Protein AF-A0A364JVI6-F1 (afdb_monomer_lite)

Sequence (103 aa):
MSDVDMAASLLDDVIGARGVREPVKSMLERAYALLSRRNSAWTRRRVRAVFNKEASRIEHREIEDMRAILDARKKHAAYREETARLAQVAVIRAQERVGNVAP

Foldseek 3Di:
DDPLVVLLVLLDVLLPDDDPPDDPLVSLVSSQVQLCVVPVVRDSVNSVCSNVSVDPDDDPVSVVSSVVSNVVVVVVVVVVVVVVVVVVVVVVVVVVVVVVPDD

Secondary structure (DSSP, 8-state):
--HHHHHHHHHHHHH-SPPTT--HHHHHHHHHHHHHHH-TT--HHHHHHHHTT--S---HHHHHHHHHHHHHHHHHHHHHHHHH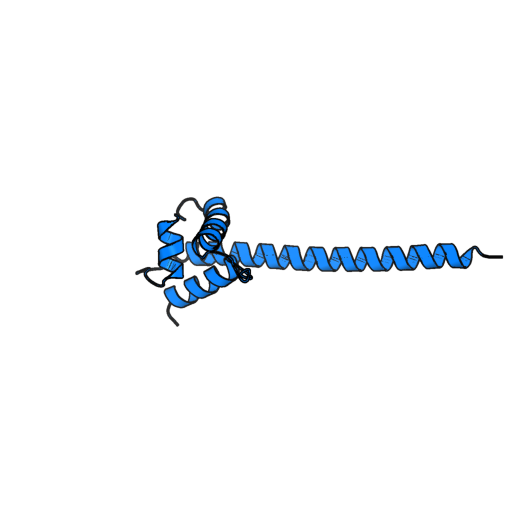HHHHHHHHHHHHHHHTT--

Structure (mmCIF, N/CA/C/O backbone):
data_AF-A0A364JVI6-F1
#
_entry.id   AF-A0A364JVI6-F1
#
loop_
_atom_site.group_PDB
_atom_site.id
_atom_site.type_symbol
_atom_site.label_atom_id
_atom_site.label_alt_id
_atom_site.label_comp_id
_atom_site.label_asym_id
_atom_site.label_entity_id
_atom_site.label_seq_id
_atom_site.pdbx_PDB_ins_code
_atom_site.Cartn_x
_atom_site.Cartn_y
_atom_site.Cartn_z
_atom_site.occupancy
_atom_site.B_iso_or_equiv
_atom_site.auth_seq_id
_atom_site.auth_comp_id
_atom_site.auth_asym_id
_atom_site.auth_atom_id
_atom_site.pdbx_PDB_model_num
ATOM 1 N N . MET A 1 1 ? 8.301 -1.223 18.254 1.00 62.53 1 MET A N 1
ATOM 2 C CA . MET A 1 1 ? 7.510 -0.867 17.058 1.00 62.53 1 MET A CA 1
ATOM 3 C C . MET A 1 1 ? 6.191 -1.604 17.179 1.00 62.53 1 MET A C 1
ATOM 5 O O . MET A 1 1 ? 6.237 -2.816 17.340 1.00 62.53 1 MET A O 1
ATOM 9 N N . SER A 1 2 ? 5.062 -0.897 17.249 1.00 88.75 2 SER A N 1
ATOM 10 C CA . SER A 1 2 ? 3.750 -1.548 17.353 1.00 88.75 2 SER A CA 1
ATOM 11 C C . SER A 1 2 ? 3.269 -2.014 15.974 1.00 88.75 2 SER A C 1
ATOM 13 O O . SER A 1 2 ? 3.668 -1.439 14.958 1.00 88.75 2 SER A O 1
ATOM 15 N N . ASP A 1 3 ? 2.3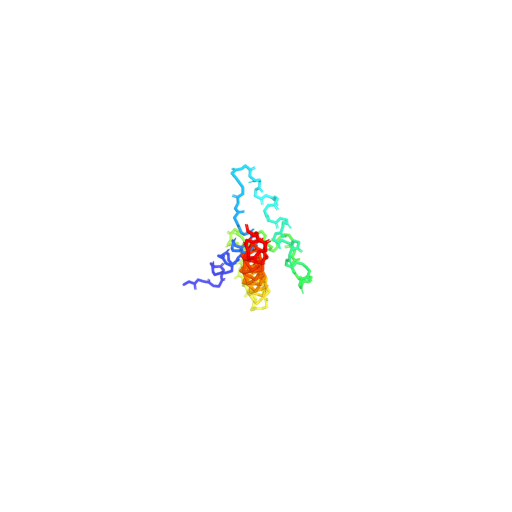85 -3.015 15.922 1.00 91.69 3 ASP A N 1
ATOM 16 C CA . ASP A 1 3 ? 1.758 -3.443 14.660 1.00 91.69 3 ASP A CA 1
ATOM 17 C C . ASP A 1 3 ? 1.009 -2.292 13.975 1.00 91.69 3 ASP A C 1
ATOM 19 O O . ASP A 1 3 ? 0.955 -2.223 12.750 1.00 91.69 3 ASP A O 1
ATOM 23 N N . VAL A 1 4 ? 0.479 -1.353 14.764 1.00 93.81 4 VAL A N 1
ATOM 24 C CA . VAL A 1 4 ? -0.194 -0.143 14.278 1.00 93.81 4 VAL A CA 1
ATOM 25 C C . VAL A 1 4 ? 0.790 0.783 13.566 1.00 93.81 4 VAL A C 1
ATOM 27 O O . VAL A 1 4 ? 0.492 1.249 12.470 1.00 93.81 4 VAL A O 1
ATOM 30 N N . ASP A 1 5 ? 1.971 1.019 14.144 1.00 94.12 5 ASP A N 1
ATOM 31 C CA . ASP A 1 5 ? 3.004 1.845 13.508 1.00 94.12 5 ASP A CA 1
ATOM 32 C C . ASP A 1 5 ? 3.484 1.228 12.197 1.00 94.12 5 ASP A C 1
ATOM 34 O O . ASP A 1 5 ? 3.590 1.921 11.189 1.00 94.12 5 ASP A O 1
ATOM 38 N N . MET A 1 6 ? 3.727 -0.084 12.199 1.00 95.00 6 MET A N 1
ATOM 39 C CA . MET A 1 6 ? 4.133 -0.820 11.005 1.00 95.00 6 MET A CA 1
ATOM 40 C C . MET A 1 6 ? 3.056 -0.764 9.916 1.00 95.00 6 MET A C 1
ATOM 42 O O . MET A 1 6 ? 3.371 -0.513 8.755 1.00 95.00 6 MET A O 1
ATOM 46 N N . ALA A 1 7 ? 1.788 -0.969 10.275 1.00 95.69 7 ALA A N 1
ATOM 47 C CA . ALA A 1 7 ? 0.679 -0.890 9.333 1.00 95.69 7 ALA A CA 1
ATOM 48 C C . ALA A 1 7 ? 0.499 0.525 8.769 1.00 95.69 7 ALA A C 1
ATOM 50 O O . ALA A 1 7 ? 0.228 0.669 7.581 1.00 95.69 7 ALA A O 1
ATOM 51 N N . ALA A 1 8 ? 0.686 1.565 9.585 1.00 95.75 8 ALA A N 1
ATOM 52 C CA . ALA A 1 8 ? 0.655 2.947 9.117 1.00 95.75 8 ALA A CA 1
ATOM 53 C C . ALA A 1 8 ? 1.786 3.223 8.112 1.00 95.75 8 ALA A C 1
ATOM 55 O O . ALA A 1 8 ? 1.522 3.760 7.040 1.00 95.75 8 ALA A O 1
ATOM 56 N N . SER A 1 9 ? 3.013 2.774 8.398 1.00 95.44 9 SER A N 1
ATOM 57 C CA . SER A 1 9 ? 4.139 2.905 7.463 1.00 95.44 9 SER A CA 1
ATOM 58 C C . SER A 1 9 ? 3.915 2.139 6.155 1.00 95.44 9 SER A C 1
ATOM 60 O O . SER A 1 9 ? 4.139 2.682 5.078 1.00 95.44 9 SER A O 1
ATOM 62 N N . LEU A 1 10 ? 3.404 0.906 6.219 1.00 96.25 10 LEU A N 1
ATOM 63 C CA . LEU A 1 10 ? 3.041 0.147 5.017 1.00 96.25 10 LEU A CA 1
ATOM 64 C C . LEU A 1 10 ? 1.928 0.837 4.223 1.00 96.25 10 LEU A C 1
ATOM 66 O O . LEU A 1 10 ? 1.935 0.812 2.992 1.00 96.25 10 LEU A O 1
ATOM 70 N N . LEU A 1 11 ? 0.965 1.455 4.909 1.00 95.81 11 LEU A N 1
ATOM 71 C CA . LEU A 1 11 ? -0.110 2.189 4.261 1.00 95.81 11 LEU A CA 1
ATOM 72 C C . LEU A 1 11 ? 0.413 3.440 3.547 1.00 95.81 11 LEU A C 1
ATOM 74 O O . LEU A 1 11 ? -0.045 3.716 2.439 1.00 95.81 11 LEU A O 1
ATOM 78 N N . ASP A 1 12 ? 1.386 4.149 4.122 1.00 94.62 12 ASP A N 1
ATOM 79 C CA . ASP A 1 12 ? 2.076 5.264 3.460 1.00 94.62 12 ASP A CA 1
ATOM 80 C C . ASP A 1 12 ? 2.799 4.802 2.184 1.00 94.62 12 ASP A C 1
ATOM 82 O O . ASP A 1 12 ? 2.684 5.441 1.134 1.00 94.62 12 ASP A O 1
ATOM 86 N N . ASP A 1 13 ? 3.442 3.634 2.208 1.00 94.62 13 ASP A N 1
ATOM 87 C CA . ASP A 1 13 ? 4.047 3.048 1.005 1.00 94.62 13 ASP A CA 1
ATOM 88 C C . ASP A 1 13 ? 2.982 2.655 -0.041 1.00 94.62 13 ASP A C 1
ATOM 90 O O . ASP A 1 13 ? 3.162 2.833 -1.255 1.00 94.62 13 ASP A O 1
ATOM 94 N N . VAL A 1 14 ? 1.834 2.126 0.405 1.00 94.19 14 VAL A N 1
ATOM 95 C CA . VAL A 1 14 ? 0.693 1.793 -0.468 1.00 94.19 14 VAL A CA 1
ATOM 96 C C . VAL A 1 14 ? 0.102 3.059 -1.083 1.00 94.19 14 VAL A C 1
ATOM 98 O O . VAL A 1 14 ? -0.258 3.069 -2.264 1.00 94.19 14 VAL A O 1
ATOM 101 N N . ILE A 1 15 ? 0.044 4.149 -0.331 1.00 92.88 15 ILE A N 1
ATOM 102 C CA . ILE A 1 15 ? -0.334 5.471 -0.821 1.00 92.88 15 ILE A CA 1
ATOM 103 C C . ILE A 1 15 ? 0.663 5.957 -1.887 1.00 92.88 15 ILE A C 1
ATOM 105 O O . ILE A 1 15 ? 0.237 6.420 -2.951 1.00 92.88 15 ILE A O 1
ATOM 109 N N . GLY A 1 16 ? 1.961 5.775 -1.638 1.00 88.50 16 GLY A N 1
ATOM 110 C CA . GLY A 1 16 ? 3.052 6.181 -2.519 1.00 88.50 16 GLY A CA 1
ATOM 111 C C . GLY A 1 16 ? 3.344 7.685 -2.477 1.00 88.50 16 GLY A C 1
ATOM 112 O O . GLY A 1 16 ? 2.927 8.405 -1.572 1.00 88.50 16 GLY A O 1
ATOM 113 N N . ALA A 1 17 ? 4.080 8.179 -3.476 1.00 83.75 17 ALA A N 1
ATOM 114 C CA . ALA A 1 17 ? 4.468 9.587 -3.543 1.00 83.75 17 ALA A CA 1
ATOM 115 C C . ALA A 1 17 ? 3.243 10.522 -3.574 1.00 83.75 17 ALA A C 1
ATOM 117 O O . ALA A 1 17 ? 2.357 10.388 -4.421 1.00 83.75 17 ALA A O 1
ATOM 118 N N . ARG A 1 18 ? 3.221 11.499 -2.662 1.00 81.00 18 ARG A N 1
ATOM 119 C CA . ARG A 1 18 ? 2.171 12.519 -2.572 1.00 81.00 18 ARG A CA 1
ATOM 120 C C . ARG A 1 18 ? 2.478 13.692 -3.504 1.00 81.00 18 ARG A C 1
ATOM 122 O O . ARG A 1 18 ? 3.585 14.225 -3.496 1.00 81.00 18 ARG A O 1
ATOM 129 N N . GLY A 1 19 ? 1.481 14.147 -4.262 1.00 78.94 19 GLY A N 1
ATOM 130 C CA . GLY A 1 19 ? 1.588 15.403 -5.010 1.00 78.94 19 GLY A CA 1
ATOM 131 C C . GLY A 1 19 ? 1.583 16.626 -4.081 1.00 78.94 19 GLY A C 1
ATOM 132 O O . GLY A 1 19 ? 0.856 16.644 -3.091 1.00 78.94 19 GLY A O 1
ATOM 133 N N . VAL A 1 20 ? 2.330 17.684 -4.425 1.00 76.06 20 VAL A N 1
ATOM 134 C CA . VAL A 1 20 ? 2.519 18.903 -3.594 1.00 76.06 20 VAL A CA 1
ATOM 135 C C . VAL A 1 20 ? 1.203 19.517 -3.092 1.00 76.06 20 VAL A C 1
ATOM 137 O O . VAL A 1 20 ? 1.141 20.040 -1.984 1.00 76.06 20 VAL A O 1
ATOM 140 N N . ARG A 1 21 ? 0.130 19.441 -3.887 1.00 84.94 21 ARG A N 1
ATOM 141 C CA . ARG A 1 21 ? -1.196 19.992 -3.549 1.00 84.94 21 ARG A CA 1
ATOM 142 C C . ARG A 1 21 ? -2.266 18.928 -3.342 1.00 84.94 21 ARG A C 1
ATOM 144 O O . ARG A 1 21 ? -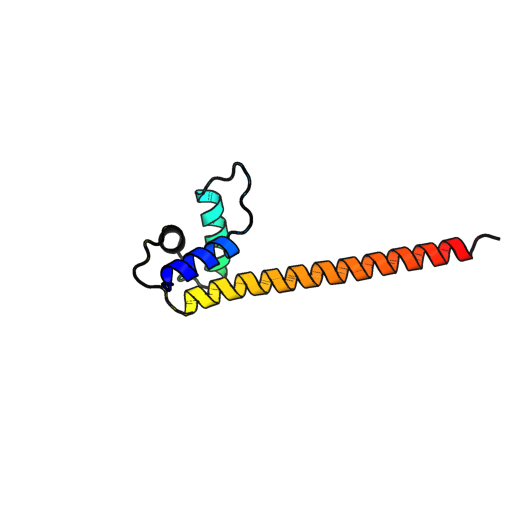3.454 19.235 -3.371 1.00 84.94 21 ARG A O 1
ATOM 151 N N . GLU A 1 22 ? -1.872 17.672 -3.172 1.00 86.00 22 GLU A N 1
ATOM 152 C CA . GLU A 1 22 ? -2.852 16.607 -3.068 1.00 86.00 22 GLU A CA 1
ATOM 153 C C . GLU A 1 22 ? -3.581 16.632 -1.708 1.00 86.00 22 GLU A C 1
ATOM 155 O O . GLU A 1 22 ? -2.922 16.573 -0.658 1.00 86.00 22 GLU A O 1
ATOM 160 N N . PRO A 1 23 ? -4.931 16.647 -1.695 1.00 91.75 23 PRO A N 1
ATOM 161 C CA . PRO A 1 23 ? -5.711 16.497 -0.473 1.00 91.75 23 PRO A CA 1
ATOM 162 C C . PRO A 1 23 ? -5.559 15.099 0.143 1.00 91.75 23 PRO A C 1
ATOM 164 O O . PRO A 1 23 ? -5.669 14.090 -0.552 1.00 91.75 23 PRO A O 1
ATOM 167 N N . VAL A 1 24 ? -5.446 15.027 1.475 1.00 90.69 24 VAL A N 1
ATOM 168 C CA . VAL A 1 24 ? -5.365 13.757 2.234 1.00 90.69 24 VAL A CA 1
ATOM 169 C C . VAL A 1 24 ? -6.530 12.817 1.902 1.00 90.69 24 VAL A C 1
ATOM 171 O O . VAL A 1 24 ? -6.347 11.612 1.783 1.00 90.69 24 VAL A O 1
ATOM 174 N N . LYS A 1 25 ? -7.734 13.353 1.675 1.00 92.38 25 LYS A N 1
ATOM 175 C CA . LYS A 1 25 ? -8.895 12.541 1.285 1.00 92.38 25 LYS A CA 1
ATOM 176 C C . LYS A 1 25 ? -8.671 11.778 -0.028 1.00 92.38 25 LYS A C 1
ATOM 178 O O . LYS A 1 25 ? -8.973 10.594 -0.082 1.00 92.38 25 LYS A O 1
ATOM 183 N N . SER A 1 26 ? -8.133 12.430 -1.061 1.00 92.81 26 SER A N 1
ATOM 184 C CA . SER A 1 26 ? -7.834 11.793 -2.359 1.00 92.81 26 SER A CA 1
ATOM 185 C C . SER A 1 26 ? -6.851 10.635 -2.183 1.00 92.81 26 SER A C 1
ATOM 187 O O . SER A 1 26 ? -7.074 9.523 -2.659 1.00 92.81 26 SER A O 1
ATOM 189 N N . MET A 1 27 ? -5.805 10.895 -1.406 1.00 93.44 27 MET A N 1
ATOM 190 C CA . MET A 1 27 ? -4.760 9.942 -1.066 1.00 93.44 27 MET A CA 1
ATOM 191 C C . MET A 1 27 ? -5.322 8.682 -0.382 1.00 93.44 27 MET A C 1
ATOM 193 O O . MET A 1 27 ? -5.042 7.561 -0.811 1.00 93.44 27 MET A O 1
ATOM 197 N N . LEU A 1 28 ? -6.183 8.861 0.626 1.00 95.06 28 LEU A N 1
ATOM 198 C CA . LEU A 1 28 ? -6.837 7.761 1.340 1.00 95.06 28 LEU A CA 1
ATOM 199 C C . LEU A 1 28 ? -7.850 7.003 0.469 1.00 95.06 28 LEU A C 1
ATOM 201 O O . LEU A 1 28 ? -7.941 5.781 0.574 1.00 95.06 28 LEU A O 1
ATOM 205 N N . GLU A 1 29 ? -8.586 7.688 -0.413 1.00 95.62 29 GLU A N 1
ATOM 206 C CA . GLU A 1 29 ? -9.508 7.025 -1.349 1.00 95.62 29 GLU A CA 1
ATOM 207 C C . GLU A 1 29 ? -8.761 6.132 -2.345 1.00 95.62 29 GLU A C 1
ATOM 209 O O . GLU A 1 29 ? -9.231 5.035 -2.647 1.00 95.62 29 GLU A O 1
ATOM 214 N N . ARG A 1 30 ? -7.571 6.534 -2.814 1.00 93.56 30 ARG A N 1
ATOM 215 C CA . ARG A 1 30 ? -6.737 5.660 -3.655 1.00 93.56 30 ARG A CA 1
ATOM 216 C C . ARG A 1 30 ? -6.275 4.416 -2.910 1.00 93.56 30 ARG A C 1
ATOM 218 O O . ARG A 1 30 ? -6.376 3.317 -3.452 1.00 93.56 30 ARG A O 1
ATOM 225 N N . ALA A 1 31 ? -5.780 4.579 -1.684 1.00 95.00 31 ALA A N 1
ATOM 226 C CA . ALA A 1 31 ? -5.359 3.447 -0.863 1.00 95.00 31 ALA A CA 1
ATOM 227 C C . ALA A 1 31 ? -6.528 2.480 -0.625 1.00 95.00 31 ALA A C 1
ATOM 229 O O . ALA A 1 31 ? -6.399 1.277 -0.849 1.00 95.00 31 ALA A O 1
ATOM 230 N N . TYR A 1 32 ? -7.703 3.017 -0.284 1.00 97.19 32 TYR A N 1
ATOM 231 C CA . TYR A 1 32 ? -8.937 2.246 -0.160 1.00 97.19 32 TYR A CA 1
ATOM 232 C C . TYR A 1 32 ? -9.302 1.511 -1.456 1.00 97.19 32 TYR A C 1
ATOM 234 O O . TYR A 1 32 ? -9.598 0.318 -1.412 1.00 97.19 32 TYR A O 1
ATOM 242 N N . ALA A 1 33 ? -9.253 2.172 -2.614 1.00 96.00 33 ALA A N 1
ATOM 243 C CA . ALA A 1 33 ? -9.578 1.550 -3.896 1.00 96.00 33 ALA A CA 1
ATOM 244 C C . ALA A 1 33 ? -8.649 0.372 -4.241 1.00 96.00 33 ALA A C 1
ATOM 246 O O . ALA A 1 33 ? -9.084 -0.588 -4.874 1.00 96.00 33 ALA A O 1
ATOM 247 N N . LEU A 1 34 ? -7.381 0.419 -3.822 1.00 95.44 34 LEU A N 1
ATOM 248 C CA . LEU A 1 34 ? -6.435 -0.684 -4.011 1.00 95.44 34 LEU A CA 1
ATOM 249 C C . LEU A 1 34 ? -6.698 -1.835 -3.036 1.00 95.44 34 LEU A C 1
ATOM 251 O O . LEU A 1 34 ? -6.753 -2.992 -3.450 1.00 95.44 34 LEU A O 1
ATOM 255 N N . LEU A 1 35 ? -6.883 -1.517 -1.756 1.00 96.38 35 LEU A N 1
ATOM 256 C CA . LEU A 1 35 ? -7.059 -2.508 -0.694 1.00 96.38 35 LEU A CA 1
ATOM 257 C C . LEU A 1 35 ? -8.412 -3.229 -0.784 1.00 96.38 35 LEU A C 1
ATOM 259 O O . LEU A 1 35 ? -8.471 -4.450 -0.671 1.00 96.38 35 LEU A O 1
ATOM 263 N N . SER A 1 36 ? -9.491 -2.501 -1.082 1.00 96.38 36 SER A N 1
ATOM 264 C CA . SER A 1 36 ? -10.843 -3.067 -1.223 1.00 96.38 36 SER A CA 1
ATOM 265 C C . SER A 1 36 ? -10.972 -4.074 -2.367 1.00 96.38 36 SER A C 1
ATOM 267 O O . SER A 1 36 ? -11.772 -5.001 -2.274 1.00 96.38 36 SER A O 1
ATOM 269 N N . ARG A 1 37 ? -10.158 -3.941 -3.424 1.00 94.62 37 ARG A N 1
ATOM 270 C CA . ARG A 1 37 ? -10.085 -4.927 -4.516 1.00 94.62 37 ARG A CA 1
ATOM 271 C C . ARG A 1 37 ? -9.459 -6.247 -4.080 1.00 94.62 37 ARG A C 1
ATOM 273 O O . ARG A 1 37 ? -9.721 -7.264 -4.709 1.00 94.62 37 ARG A O 1
ATOM 280 N N . ARG A 1 38 ? -8.611 -6.229 -3.048 1.00 93.19 38 ARG A N 1
ATOM 281 C CA . ARG A 1 38 ? -8.019 -7.447 -2.485 1.00 93.19 38 ARG A CA 1
ATOM 282 C C . ARG A 1 38 ? -8.940 -8.092 -1.466 1.00 93.19 38 ARG A C 1
ATOM 284 O O . ARG A 1 38 ? -9.093 -9.308 -1.466 1.00 93.19 38 ARG A O 1
ATOM 291 N N . ASN A 1 39 ? -9.538 -7.276 -0.606 1.00 93.31 39 ASN A N 1
ATOM 292 C CA . ASN A 1 39 ? -10.318 -7.756 0.517 1.00 93.31 39 ASN A CA 1
ATOM 293 C C . ASN A 1 39 ? -11.401 -6.735 0.889 1.00 93.31 39 ASN A C 1
ATOM 295 O O . ASN A 1 39 ? -11.111 -5.586 1.227 1.00 93.31 39 ASN A O 1
ATOM 299 N N . SER A 1 40 ? -12.662 -7.171 0.870 1.00 92.88 40 SER A N 1
ATOM 300 C CA . SER A 1 40 ? -13.832 -6.335 1.163 1.00 92.88 40 SER A CA 1
ATOM 301 C C . SER A 1 40 ? -13.929 -5.886 2.627 1.00 92.88 40 SER A C 1
ATOM 303 O O . SER A 1 40 ? -14.731 -5.005 2.934 1.00 92.88 40 SER A O 1
ATOM 305 N N . ALA A 1 41 ? -13.121 -6.451 3.534 1.00 93.44 41 ALA A N 1
ATOM 306 C CA . ALA A 1 41 ? -13.016 -5.995 4.922 1.00 93.44 41 ALA A CA 1
ATOM 307 C C . ALA A 1 41 ? -12.398 -4.589 5.033 1.00 93.44 41 ALA A C 1
ATOM 309 O O . ALA A 1 41 ? -12.640 -3.871 6.009 1.00 93.44 41 ALA A O 1
ATOM 310 N N . TRP A 1 42 ? -11.631 -4.164 4.024 1.00 96.81 42 TRP A N 1
ATOM 311 C CA . TRP A 1 42 ? -11.135 -2.799 3.952 1.00 96.81 42 TRP A CA 1
ATOM 312 C C . TRP A 1 42 ? -12.283 -1.832 3.710 1.00 96.81 42 TRP A C 1
ATOM 314 O O . TRP A 1 42 ? -12.921 -1.836 2.662 1.00 96.81 42 TRP A O 1
ATOM 324 N N . THR A 1 43 ? -12.509 -0.944 4.674 1.00 96.88 43 THR A N 1
ATOM 325 C CA . THR A 1 43 ? -13.446 0.176 4.552 1.00 96.88 43 THR A CA 1
ATOM 326 C C . THR A 1 43 ? -12.691 1.499 4.600 1.00 96.88 43 THR A C 1
ATOM 328 O O . THR A 1 43 ? -11.595 1.580 5.155 1.00 96.88 43 THR A O 1
ATOM 331 N N . ARG A 1 44 ? -13.300 2.578 4.094 1.00 97.00 44 ARG A N 1
ATOM 332 C CA . ARG A 1 44 ? -12.737 3.939 4.201 1.00 97.00 44 ARG A CA 1
ATOM 333 C C . ARG A 1 44 ? -12.387 4.314 5.639 1.00 97.00 44 ARG A C 1
ATOM 335 O O . ARG A 1 44 ? -11.321 4.865 5.902 1.00 97.00 44 ARG A O 1
ATOM 342 N N . ARG A 1 45 ? -13.279 3.978 6.579 1.00 96.94 45 ARG A N 1
ATOM 343 C CA . ARG A 1 45 ? -13.065 4.207 8.013 1.00 96.94 45 ARG A CA 1
ATOM 344 C C . ARG A 1 45 ? -11.846 3.439 8.510 1.00 96.94 45 ARG A C 1
ATOM 346 O O . ARG A 1 45 ? -11.050 4.008 9.246 1.00 96.94 45 ARG A O 1
ATOM 353 N N . ARG A 1 46 ? -11.689 2.178 8.096 1.00 96.88 46 ARG A N 1
ATOM 354 C CA . ARG A 1 46 ? -10.556 1.346 8.505 1.00 96.88 46 ARG A CA 1
ATOM 355 C C . ARG A 1 46 ? -9.230 1.890 7.983 1.00 96.88 46 ARG A C 1
ATOM 357 O O . ARG A 1 46 ? -8.312 2.058 8.773 1.00 96.88 46 ARG A O 1
ATOM 364 N N . VAL A 1 47 ? -9.166 2.248 6.700 1.00 97.00 47 VAL A N 1
ATOM 365 C CA . VAL A 1 47 ? -7.977 2.869 6.089 1.00 97.00 47 VAL A CA 1
ATOM 366 C C . VAL A 1 47 ? -7.582 4.143 6.837 1.00 97.00 47 VAL A C 1
ATOM 368 O O . VAL A 1 47 ? -6.425 4.304 7.210 1.00 97.00 47 VAL A O 1
ATOM 371 N N . ARG A 1 48 ? -8.548 5.020 7.137 1.00 97.25 48 ARG A N 1
ATOM 372 C CA . ARG A 1 48 ? -8.292 6.241 7.914 1.00 97.25 48 ARG A CA 1
ATOM 373 C C . ARG A 1 48 ? -7.816 5.946 9.341 1.00 97.25 48 ARG A C 1
ATOM 375 O O . ARG A 1 48 ? -6.900 6.611 9.807 1.00 97.25 48 ARG A O 1
ATOM 382 N N . ALA A 1 49 ? -8.414 4.966 10.019 1.00 97.06 49 ALA A N 1
ATOM 383 C CA . ALA A 1 49 ? -8.015 4.589 11.374 1.00 97.06 49 ALA A CA 1
ATOM 384 C C . ALA A 1 49 ? -6.577 4.052 11.422 1.00 97.06 49 ALA A C 1
ATOM 386 O O . ALA A 1 49 ? -5.836 4.381 12.340 1.00 97.06 49 ALA A O 1
ATOM 387 N N . VAL A 1 50 ? -6.166 3.265 10.423 1.00 96.44 50 VAL A N 1
ATOM 388 C CA . VAL A 1 50 ? -4.777 2.796 10.303 1.00 96.44 50 VAL A CA 1
ATOM 389 C C . VAL A 1 50 ? -3.834 3.968 10.020 1.00 96.44 50 VAL A C 1
A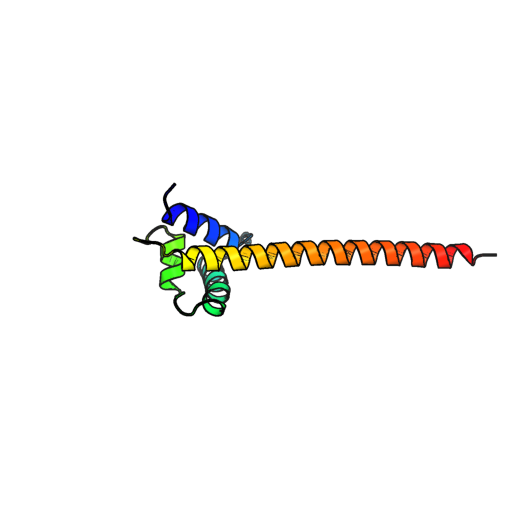TOM 391 O O . VAL A 1 50 ? -2.838 4.117 10.718 1.00 96.44 50 VAL A O 1
ATOM 394 N N . PHE A 1 51 ? -4.181 4.839 9.068 1.00 95.62 51 PHE A N 1
ATOM 395 C CA . PHE A 1 51 ? -3.378 6.016 8.715 1.00 95.62 51 PHE A CA 1
ATOM 396 C C . PHE A 1 51 ? -3.140 6.954 9.908 1.00 95.62 51 PHE A C 1
ATOM 398 O O . PHE A 1 51 ? -2.013 7.360 10.173 1.00 95.62 51 PHE A O 1
ATOM 405 N N . ASN A 1 52 ? -4.190 7.253 10.675 1.00 95.81 52 ASN A N 1
ATOM 406 C CA . ASN A 1 52 ? -4.099 8.104 11.862 1.00 95.81 52 ASN A CA 1
ATOM 407 C C . ASN A 1 52 ? -3.515 7.390 13.093 1.00 95.81 52 ASN A C 1
ATOM 409 O O . ASN A 1 52 ? -3.416 8.007 14.151 1.00 95.81 52 ASN A O 1
ATOM 413 N N . LYS A 1 53 ? -3.168 6.099 12.990 1.00 95.62 53 LYS A N 1
ATOM 414 C CA . LYS A 1 53 ? -2.744 5.256 14.122 1.00 95.62 53 LYS A CA 1
ATOM 415 C C . LYS A 1 53 ? -3.790 5.149 15.244 1.00 95.62 53 LYS A C 1
ATOM 417 O O . LYS A 1 53 ? -3.461 4.921 16.402 1.00 95.62 53 LYS A O 1
ATOM 422 N N . GLU A 1 54 ? -5.065 5.277 14.893 1.00 95.31 54 GLU A N 1
ATOM 423 C CA . GLU A 1 54 ? -6.220 5.166 15.798 1.00 95.31 54 GLU A CA 1
ATOM 424 C C . GLU A 1 54 ? -6.753 3.722 15.898 1.00 95.31 54 GLU A C 1
ATOM 426 O O . GLU A 1 54 ? -7.711 3.441 16.619 1.00 95.31 54 GLU A O 1
ATOM 431 N N . ALA A 1 55 ? -6.177 2.783 15.143 1.00 92.62 55 ALA A N 1
ATOM 432 C CA . ALA A 1 55 ? -6.570 1.381 15.188 1.00 92.62 55 ALA A CA 1
ATOM 433 C C . ALA A 1 55 ? -6.122 0.721 16.505 1.00 92.62 55 ALA A C 1
ATOM 435 O O . ALA A 1 55 ? -4.942 0.716 16.833 1.00 92.62 55 ALA A O 1
ATOM 436 N N . SER A 1 56 ? -7.054 0.092 17.226 1.00 90.62 56 SER A N 1
ATOM 437 C CA . SER A 1 56 ? -6.752 -0.637 18.470 1.00 90.62 56 SER A CA 1
ATOM 438 C C . SER A 1 56 ? -6.009 -1.957 18.245 1.00 90.62 56 SER A C 1
ATOM 440 O O . SER A 1 56 ? -5.235 -2.395 19.089 1.00 90.62 56 SER A O 1
ATOM 442 N N . ARG A 1 57 ? -6.255 -2.608 17.106 1.00 93.75 57 ARG A N 1
ATOM 443 C CA . ARG A 1 57 ? -5.611 -3.852 16.678 1.00 93.75 57 ARG A CA 1
ATOM 444 C C . ARG A 1 57 ? -5.477 -3.847 15.167 1.00 93.75 57 ARG A C 1
ATOM 446 O O . ARG A 1 57 ? -6.384 -3.358 14.490 1.00 93.75 57 ARG A O 1
ATOM 453 N N . ILE A 1 58 ? -4.398 -4.437 14.664 1.00 95.56 58 ILE A N 1
ATOM 454 C CA . ILE A 1 58 ? -4.201 -4.775 13.254 1.00 95.56 58 ILE A CA 1
ATOM 455 C C . ILE A 1 58 ? -4.250 -6.295 13.117 1.00 95.56 58 ILE A C 1
ATOM 457 O O . ILE A 1 58 ? -3.678 -7.024 13.927 1.00 95.56 58 ILE A O 1
ATOM 461 N N . GLU A 1 59 ? -4.973 -6.788 12.123 1.00 94.25 59 GLU A N 1
ATOM 462 C CA . GLU A 1 59 ? -5.003 -8.207 11.803 1.00 94.25 59 GLU A CA 1
ATOM 463 C C . GLU A 1 59 ? -3.892 -8.560 10.814 1.00 94.25 59 GLU A C 1
ATOM 465 O O . GLU A 1 59 ? -3.566 -7.789 9.915 1.00 94.25 59 GLU A O 1
ATOM 470 N N . HIS A 1 60 ? -3.340 -9.769 10.924 1.00 93.88 60 HIS A N 1
ATOM 471 C CA . HIS A 1 60 ? -2.249 -10.210 10.052 1.00 93.88 60 HIS A CA 1
ATOM 472 C C . HIS A 1 60 ? -2.608 -10.122 8.556 1.00 93.88 60 HIS A C 1
ATOM 474 O O . HIS A 1 60 ? -1.798 -9.662 7.755 1.00 93.88 60 HIS A O 1
ATOM 480 N N . ARG A 1 61 ? -3.854 -10.458 8.186 1.00 93.38 61 ARG A N 1
ATOM 481 C CA . ARG A 1 61 ? -4.340 -10.337 6.800 1.00 93.38 61 ARG A CA 1
ATOM 482 C C . ARG A 1 61 ? -4.253 -8.912 6.249 1.00 93.38 61 ARG A C 1
ATOM 484 O O . ARG A 1 61 ? -4.008 -8.738 5.065 1.00 93.38 61 ARG A O 1
ATOM 491 N N . GLU A 1 62 ? -4.420 -7.898 7.098 1.00 95.62 62 GLU A N 1
ATOM 492 C CA . GLU A 1 62 ? -4.350 -6.498 6.677 1.00 95.62 62 GLU A CA 1
ATOM 493 C C . GLU A 1 62 ? -2.916 -6.105 6.312 1.00 95.62 62 GLU A C 1
ATOM 495 O O . GLU A 1 62 ? -2.694 -5.388 5.338 1.00 95.62 62 GLU A O 1
ATOM 500 N N . ILE A 1 63 ? -1.938 -6.619 7.059 1.00 96.19 63 ILE A N 1
ATOM 501 C CA . ILE A 1 63 ? -0.514 -6.435 6.760 1.00 96.19 63 ILE A CA 1
ATOM 502 C C . ILE A 1 63 ? -0.160 -7.130 5.440 1.00 96.19 63 ILE A C 1
ATOM 504 O O . ILE A 1 63 ? 0.490 -6.532 4.581 1.00 96.19 63 ILE A O 1
ATOM 508 N N . GLU A 1 64 ? -0.616 -8.368 5.256 1.00 96.88 64 GLU A N 1
ATOM 509 C CA . GLU A 1 64 ? -0.369 -9.137 4.032 1.00 96.88 64 GLU A CA 1
ATOM 510 C C . GLU A 1 64 ? -1.032 -8.501 2.798 1.00 96.88 64 GLU A C 1
ATOM 512 O O . GLU A 1 64 ? -0.420 -8.446 1.730 1.00 96.88 64 GLU A O 1
ATOM 517 N N . ASP A 1 65 ? -2.228 -7.921 2.941 1.00 96.75 65 ASP A N 1
ATOM 518 C CA . ASP A 1 65 ? -2.890 -7.174 1.866 1.00 96.75 65 ASP A CA 1
ATOM 519 C C . ASP A 1 65 ? -2.041 -5.983 1.390 1.00 96.75 65 ASP A C 1
ATOM 521 O O . ASP A 1 65 ? -1.871 -5.785 0.181 1.00 96.75 65 ASP A O 1
ATOM 525 N N . MET A 1 66 ? -1.478 -5.204 2.323 1.00 96.88 66 MET A N 1
ATOM 526 C CA . MET A 1 66 ? -0.602 -4.076 1.987 1.00 96.88 66 MET A CA 1
ATOM 527 C C . MET A 1 66 ? 0.691 -4.550 1.321 1.00 96.88 66 MET A C 1
ATOM 529 O O . MET A 1 66 ? 1.067 -4.030 0.268 1.00 96.88 66 MET A O 1
ATOM 533 N N . ARG A 1 67 ? 1.346 -5.574 1.881 1.00 96.31 67 ARG A N 1
ATOM 534 C CA . ARG A 1 67 ? 2.574 -6.158 1.316 1.00 96.31 67 ARG A CA 1
ATOM 535 C C . ARG A 1 67 ? 2.364 -6.663 -0.102 1.00 96.31 67 ARG A C 1
ATOM 537 O O . ARG A 1 67 ? 3.155 -6.342 -0.983 1.00 96.31 67 ARG A O 1
ATOM 544 N N . ALA A 1 68 ? 1.259 -7.358 -0.355 1.00 95.75 68 ALA A N 1
ATOM 545 C CA . ALA A 1 68 ? 0.941 -7.869 -1.680 1.00 95.75 68 ALA A CA 1
ATOM 546 C C . ALA A 1 68 ? 0.812 -6.748 -2.727 1.00 95.75 68 ALA A C 1
ATOM 548 O O . ALA A 1 68 ? 1.229 -6.920 -3.875 1.00 95.75 68 ALA A O 1
ATOM 549 N N . ILE A 1 69 ? 0.262 -5.587 -2.350 1.00 94.62 69 ILE A N 1
ATOM 550 C CA . ILE A 1 69 ? 0.203 -4.412 -3.234 1.00 94.62 69 ILE A CA 1
ATOM 551 C C . ILE A 1 69 ? 1.611 -3.880 -3.523 1.00 94.62 69 ILE A C 1
ATOM 553 O O . ILE A 1 69 ? 1.932 -3.581 -4.678 1.00 94.62 69 ILE A O 1
ATOM 557 N N . LEU A 1 70 ? 2.453 -3.763 -2.497 1.00 94.50 70 LEU A N 1
ATOM 558 C CA . LEU A 1 70 ? 3.824 -3.267 -2.642 1.00 94.50 70 LEU A CA 1
ATOM 559 C C . LEU A 1 70 ? 4.681 -4.203 -3.494 1.00 94.50 70 LEU A C 1
ATOM 561 O O . LEU A 1 70 ? 5.401 -3.744 -4.381 1.00 94.50 70 LEU A O 1
ATOM 565 N N . ASP A 1 71 ? 4.552 -5.509 -3.296 1.00 94.19 71 ASP A N 1
ATOM 566 C CA . ASP A 1 71 ? 5.270 -6.509 -4.079 1.00 94.19 71 ASP A CA 1
ATOM 567 C C . ASP A 1 71 ? 4.814 -6.524 -5.536 1.00 94.19 71 ASP A C 1
ATOM 569 O O . ASP A 1 71 ? 5.648 -6.597 -6.441 1.00 94.19 71 ASP A O 1
ATOM 573 N N . ALA A 1 72 ? 3.510 -6.378 -5.794 1.00 91.31 72 ALA A N 1
ATOM 574 C CA . ALA A 1 72 ? 3.008 -6.215 -7.154 1.00 91.31 72 ALA A CA 1
ATOM 575 C C . ALA A 1 72 ? 3.626 -4.978 -7.827 1.00 91.31 72 ALA A C 1
ATOM 577 O O . ALA A 1 72 ? 4.098 -5.064 -8.961 1.00 91.31 72 ALA A O 1
ATOM 578 N N . ARG A 1 73 ? 3.710 -3.841 -7.121 1.00 89.00 73 ARG A N 1
ATOM 579 C CA . ARG A 1 73 ? 4.363 -2.628 -7.645 1.00 89.00 73 ARG A CA 1
ATOM 580 C C . ARG A 1 73 ? 5.844 -2.837 -7.938 1.00 89.00 73 ARG A C 1
ATOM 582 O O . ARG A 1 73 ? 6.295 -2.423 -9.003 1.00 89.00 73 ARG A O 1
ATOM 589 N N . LYS A 1 74 ? 6.586 -3.492 -7.041 1.00 90.38 74 LYS A N 1
ATOM 590 C CA . LYS A 1 74 ? 8.009 -3.811 -7.249 1.00 90.38 74 LYS A CA 1
ATOM 591 C C . LYS A 1 74 ? 8.210 -4.683 -8.487 1.00 90.38 74 LYS A C 1
ATOM 593 O O . LYS A 1 74 ? 9.043 -4.358 -9.328 1.00 90.38 74 LYS A O 1
ATOM 598 N N . LYS A 1 75 ? 7.394 -5.728 -8.654 1.00 88.75 75 LYS A N 1
ATOM 599 C CA . LYS A 1 75 ? 7.426 -6.594 -9.845 1.00 88.75 75 LYS A CA 1
ATOM 600 C C . LYS A 1 75 ? 7.114 -5.815 -11.125 1.00 88.75 75 LYS A C 1
ATOM 602 O O . LYS A 1 75 ? 7.825 -5.955 -12.114 1.00 88.75 75 LYS A O 1
ATOM 607 N N . HIS A 1 76 ? 6.103 -4.945 -11.099 1.00 83.94 76 HIS A N 1
ATOM 608 C CA . HIS A 1 76 ? 5.782 -4.085 -12.242 1.00 83.94 76 HIS A CA 1
ATOM 609 C C . HIS A 1 76 ? 6.888 -3.068 -12.559 1.00 83.94 76 HIS A C 1
ATOM 611 O O . HIS A 1 76 ? 7.107 -2.757 -13.728 1.00 83.94 76 HIS A O 1
ATOM 617 N N . ALA A 1 77 ? 7.587 -2.535 -11.555 1.00 83.75 77 ALA A N 1
ATOM 618 C CA . ALA A 1 77 ? 8.733 -1.655 -11.770 1.00 83.75 77 ALA A CA 1
ATOM 619 C C . ALA A 1 77 ? 9.892 -2.404 -12.444 1.00 83.75 77 ALA A C 1
ATOM 621 O O . ALA A 1 77 ? 10.358 -1.955 -13.488 1.00 83.75 77 ALA A O 1
ATOM 622 N N . ALA A 1 78 ? 10.257 -3.582 -11.927 1.00 85.06 78 ALA A N 1
ATOM 623 C CA . ALA A 1 78 ? 11.296 -4.430 -12.512 1.00 85.06 78 ALA A CA 1
ATOM 624 C C . ALA A 1 78 ? 10.979 -4.810 -13.969 1.00 85.06 78 ALA A C 1
ATOM 626 O O . ALA A 1 78 ? 11.827 -4.666 -14.846 1.00 85.06 78 ALA A O 1
ATOM 627 N N . TYR A 1 79 ? 9.729 -5.193 -14.252 1.00 83.62 79 TYR A N 1
ATOM 628 C CA . TYR A 1 79 ? 9.288 -5.504 -15.613 1.00 83.62 79 TYR A CA 1
ATOM 629 C C . TYR A 1 79 ? 9.435 -4.310 -16.571 1.00 83.62 79 TYR A C 1
ATOM 631 O O . TYR A 1 79 ? 9.864 -4.467 -17.716 1.00 83.62 79 TYR A O 1
ATOM 639 N N . ARG A 1 80 ? 9.102 -3.092 -16.118 1.00 83.31 80 ARG A N 1
ATOM 640 C CA . ARG A 1 80 ? 9.262 -1.876 -16.935 1.00 83.31 80 ARG A CA 1
ATOM 641 C C . ARG A 1 80 ? 10.728 -1.571 -17.229 1.00 83.31 80 ARG A C 1
ATOM 643 O O . ARG A 1 80 ? 11.036 -1.189 -18.353 1.00 83.31 80 ARG A O 1
ATOM 650 N N . GLU A 1 81 ? 11.614 -1.741 -16.254 1.00 82.94 81 GLU A N 1
ATOM 651 C CA . GLU A 1 81 ? 13.055 -1.538 -16.444 1.00 82.94 81 GLU A CA 1
ATOM 652 C C . GLU A 1 81 ? 13.648 -2.549 -17.426 1.00 82.94 81 GLU A C 1
ATOM 654 O O . GLU A 1 81 ? 14.395 -2.168 -18.327 1.00 82.94 81 GLU A O 1
ATOM 659 N N . GLU A 1 82 ? 13.278 -3.822 -17.298 1.00 81.00 82 GLU A N 1
ATOM 660 C CA . GLU A 1 82 ? 13.706 -4.873 -18.221 1.00 81.00 82 GLU A CA 1
ATOM 661 C C . GLU A 1 82 ? 13.220 -4.592 -19.648 1.00 81.00 82 GLU A C 1
ATOM 663 O O . GLU A 1 82 ? 14.011 -4.604 -20.593 1.00 81.00 82 GLU A O 1
ATOM 668 N N . THR A 1 83 ? 11.945 -4.224 -19.798 1.00 80.94 83 THR A N 1
ATOM 669 C CA . THR A 1 83 ? 11.368 -3.855 -21.098 1.00 80.94 83 THR A CA 1
ATOM 670 C C . THR A 1 83 ? 12.082 -2.642 -21.704 1.00 80.94 83 THR A C 1
ATOM 672 O O . THR A 1 83 ? 12.382 -2.632 -22.898 1.00 80.94 83 THR A O 1
ATOM 675 N N . ALA A 1 84 ? 12.408 -1.630 -20.893 1.00 83.69 84 ALA A N 1
ATOM 676 C CA . ALA A 1 84 ? 13.136 -0.448 -21.348 1.00 83.69 84 ALA A CA 1
ATOM 677 C C . ALA A 1 84 ? 14.565 -0.786 -21.805 1.00 83.69 84 ALA A C 1
ATOM 679 O O . ALA A 1 84 ? 15.004 -0.286 -22.842 1.00 83.69 84 ALA A O 1
ATOM 680 N N . ARG A 1 85 ? 15.274 -1.668 -21.087 1.00 77.88 85 ARG A N 1
ATOM 681 C CA . ARG A 1 85 ? 16.604 -2.152 -21.501 1.00 77.88 85 ARG A CA 1
ATOM 682 C C . ARG A 1 85 ? 16.541 -2.891 -22.833 1.00 77.88 85 ARG A C 1
ATOM 684 O O . ARG A 1 85 ? 17.334 -2.600 -23.725 1.00 77.88 85 ARG A O 1
ATOM 691 N N . LEU A 1 86 ? 15.586 -3.807 -22.991 1.00 81.00 86 LEU A N 1
ATOM 692 C CA . LEU A 1 86 ? 15.402 -4.548 -24.242 1.00 81.00 86 LEU A CA 1
ATOM 693 C C . LEU A 1 86 ? 15.092 -3.608 -25.414 1.00 81.00 86 LEU A C 1
ATOM 695 O O . LEU A 1 86 ? 15.665 -3.765 -26.493 1.00 81.00 86 LEU A O 1
ATOM 699 N N . ALA A 1 87 ? 14.249 -2.596 -25.192 1.00 81.81 87 ALA A N 1
ATOM 700 C CA . ALA A 1 87 ? 13.947 -1.583 -26.196 1.00 81.81 87 ALA A CA 1
ATOM 701 C C . ALA A 1 87 ? 15.195 -0.776 -26.600 1.00 81.81 87 ALA A C 1
ATOM 703 O O . ALA A 1 87 ? 15.429 -0.579 -27.790 1.00 81.81 87 ALA A O 1
ATOM 704 N N . GLN A 1 88 ? 16.037 -0.364 -25.646 1.00 79.19 88 GLN A N 1
ATOM 705 C CA . GLN A 1 88 ? 17.284 0.357 -25.939 1.00 79.19 88 GLN A CA 1
ATOM 706 C C . GLN A 1 88 ? 18.270 -0.488 -26.759 1.00 79.19 88 GLN A C 1
ATOM 708 O O . GLN A 1 88 ? 18.812 -0.005 -27.751 1.00 79.19 88 GLN A O 1
ATOM 713 N N . VAL A 1 89 ? 18.457 -1.766 -26.407 1.00 82.81 89 VAL A N 1
ATOM 714 C CA . VAL A 1 89 ? 19.309 -2.694 -27.178 1.00 82.81 89 VAL A CA 1
ATOM 715 C C . VAL A 1 89 ? 18.760 -2.887 -28.597 1.00 82.81 89 VAL A C 1
ATOM 717 O O . VAL A 1 89 ? 19.529 -2.901 -29.559 1.00 82.81 89 VAL A O 1
ATOM 720 N N . ALA A 1 90 ? 17.438 -3.000 -28.757 1.00 76.56 90 ALA A N 1
ATOM 721 C CA . ALA A 1 90 ? 16.815 -3.110 -30.074 1.00 76.56 90 ALA A CA 1
ATOM 722 C C . ALA A 1 90 ? 17.044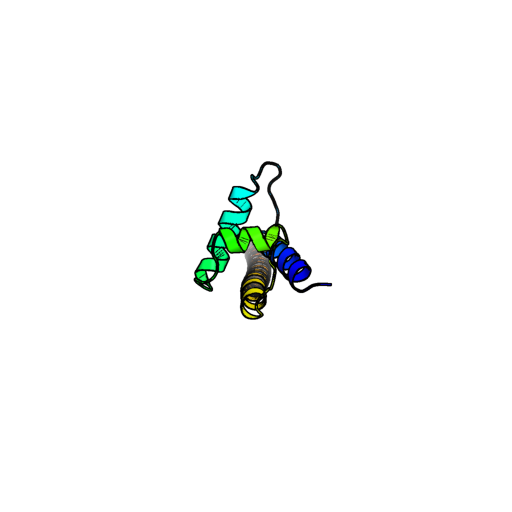 -1.854 -30.936 1.00 76.56 90 ALA A C 1
ATOM 724 O O . ALA A 1 90 ? 17.346 -1.986 -32.122 1.00 76.56 90 ALA A O 1
ATOM 725 N N . VAL A 1 91 ? 16.964 -0.655 -30.345 1.00 80.19 91 VAL A N 1
ATOM 726 C CA . VAL A 1 91 ? 17.247 0.616 -31.036 1.00 80.19 91 VAL A CA 1
ATOM 727 C C . VAL A 1 91 ? 18.707 0.686 -31.495 1.00 80.19 91 VAL A C 1
ATOM 729 O O . VAL A 1 91 ? 18.951 1.000 -32.659 1.00 80.19 91 VAL A O 1
ATOM 732 N N . ILE A 1 92 ? 19.668 0.326 -30.636 1.00 75.31 92 ILE A N 1
ATOM 733 C CA . ILE A 1 92 ? 21.102 0.318 -30.984 1.00 75.31 92 ILE A CA 1
ATOM 734 C C . ILE A 1 92 ? 21.373 -0.649 -32.146 1.00 75.31 92 ILE A C 1
ATOM 736 O O . ILE A 1 92 ? 21.973 -0.266 -33.148 1.00 75.31 92 ILE A O 1
ATOM 740 N N . ARG A 1 93 ? 20.844 -1.879 -32.078 1.00 69.19 93 ARG A N 1
ATOM 741 C CA . ARG A 1 93 ? 21.001 -2.876 -33.154 1.00 69.19 93 ARG A CA 1
ATOM 742 C C . ARG A 1 93 ? 20.362 -2.440 -34.473 1.00 69.19 93 ARG A C 1
ATOM 744 O O . ARG A 1 93 ? 20.849 -2.803 -35.542 1.00 69.19 93 ARG A O 1
ATOM 751 N N . ALA A 1 94 ? 19.257 -1.697 -34.422 1.00 67.75 94 ALA A N 1
ATOM 752 C CA . ALA A 1 94 ? 18.636 -1.139 -35.618 1.00 67.75 94 ALA A CA 1
ATOM 753 C C . ALA A 1 94 ? 19.507 -0.035 -36.244 1.00 67.75 94 ALA A C 1
ATOM 755 O O . ALA A 1 94 ? 19.656 -0.008 -37.462 1.00 67.75 94 ALA A O 1
ATOM 756 N N . GLN A 1 95 ? 20.134 0.820 -35.430 1.00 68.75 95 GLN A N 1
ATOM 757 C CA . GLN A 1 95 ? 21.059 1.857 -35.903 1.00 68.75 95 GLN A CA 1
ATOM 758 C C . GLN A 1 95 ? 22.336 1.267 -36.518 1.00 68.75 95 GLN A C 1
ATOM 760 O O . GLN A 1 95 ? 22.741 1.698 -37.596 1.00 68.75 95 GLN A O 1
ATOM 765 N N . GLU A 1 96 ? 22.924 0.235 -35.905 1.00 65.56 96 GLU A N 1
ATOM 766 C CA . GLU A 1 96 ? 24.089 -0.478 -36.456 1.00 65.56 96 GLU A CA 1
ATOM 767 C C . GLU A 1 96 ? 23.788 -1.102 -37.827 1.00 65.56 96 GLU A C 1
ATOM 769 O O . GLU A 1 96 ? 24.608 -1.030 -38.741 1.00 65.56 96 GLU A O 1
ATOM 774 N N . ARG A 1 97 ? 22.585 -1.662 -38.014 1.00 64.19 97 ARG A N 1
ATOM 775 C CA . ARG A 1 97 ? 22.154 -2.213 -39.309 1.00 64.19 97 ARG A CA 1
ATOM 776 C C . ARG A 1 97 ? 21.967 -1.152 -40.391 1.00 64.19 97 ARG A C 1
ATOM 778 O O . ARG A 1 97 ? 22.164 -1.472 -41.554 1.00 64.19 97 ARG A O 1
ATOM 785 N N . VAL A 1 98 ? 21.587 0.074 -40.037 1.00 61.59 98 VAL A N 1
ATOM 786 C CA . VAL A 1 98 ? 21.434 1.179 -41.001 1.00 61.59 98 VAL A CA 1
ATOM 787 C C . VAL A 1 98 ? 22.792 1.799 -41.347 1.00 61.59 98 VAL A C 1
ATOM 789 O O . VAL A 1 98 ? 23.031 2.123 -42.506 1.00 61.59 98 VAL A O 1
ATOM 792 N N . GLY A 1 99 ? 23.707 1.908 -40.378 1.00 59.03 99 GLY A N 1
ATOM 793 C CA . GLY A 1 99 ? 25.065 2.416 -40.605 1.00 59.03 99 GLY A CA 1
ATOM 794 C C . GLY A 1 99 ? 25.943 1.486 -41.449 1.00 59.03 99 GLY A C 1
ATOM 795 O O . GLY A 1 99 ? 26.757 1.962 -42.231 1.00 59.03 99 GLY A O 1
ATOM 796 N N . ASN A 1 100 ? 25.738 0.168 -41.359 1.00 56.69 100 ASN A N 1
ATOM 797 C CA . ASN A 1 100 ? 26.513 -0.830 -42.107 1.00 56.69 100 ASN A CA 1
ATOM 798 C C . ASN A 1 100 ? 26.038 -1.034 -43.567 1.00 56.69 100 ASN A C 1
ATOM 800 O O . ASN A 1 100 ? 26.462 -1.979 -44.226 1.00 56.69 100 ASN A O 1
ATOM 804 N N . VAL A 1 101 ? 25.123 -0.185 -44.057 1.00 56.38 101 VAL A N 1
ATOM 805 C CA . VAL A 1 101 ? 24.560 -0.217 -45.426 1.00 56.38 101 VAL A CA 1
ATOM 806 C C . VAL A 1 101 ? 24.939 1.045 -46.230 1.00 56.38 101 VAL A C 1
ATOM 808 O O . VAL A 1 101 ? 24.511 1.203 -47.370 1.00 56.38 101 VAL A O 1
ATOM 811 N N . ALA A 1 102 ? 25.767 1.943 -45.686 1.00 50.72 102 ALA A N 1
ATOM 812 C CA . ALA A 1 102 ? 26.294 3.077 -46.448 1.00 50.72 102 ALA A CA 1
ATOM 813 C C . ALA A 1 102 ? 27.516 2.646 -47.305 1.00 50.72 102 ALA A C 1
ATOM 815 O O . ALA A 1 102 ? 28.469 2.126 -46.721 1.00 50.72 102 ALA A O 1
ATOM 816 N N . PRO A 1 103 ? 27.483 2.810 -48.648 1.00 52.62 103 PRO A N 1
ATOM 817 C CA . PRO A 1 103 ? 28.592 2.499 -4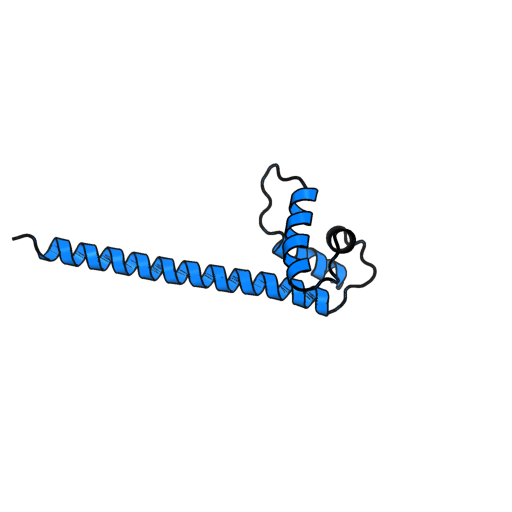9.560 1.00 52.62 103 PRO A CA 1
ATOM 818 C C . PRO A 1 103 ? 29.736 3.522 -49.520 1.00 52.62 103 PRO A C 1
ATOM 820 O O . PRO A 1 103 ? 29.482 4.694 -49.153 1.00 52.62 103 PRO A O 1
#

pLDDT: mean 87.68, std 11.38, range [50.72, 97.25]

Radius of gyration: 20.9 Å; chains: 1; bounding box: 42×30×68 Å

Organism: NCBI:txid1293442